Protein AF-A0A2T3NVH3-F1 (afdb_monomer)

Secondary structure (DSSP, 8-state):
---HHHHHHHHHHHHHHHHHHHHHHTT-------S----TTS-HHHHHHHHHHHHT-

Organism: NCBI:txid1342794

Mean predicted aligned error: 7.7 Å

Radius of gyration: 15.33 Å; Cα contacts (8 Å, |Δi|>4): 8; chains: 1; bounding box: 38×24×33 Å

Foldseek 3Di:
DDDPVRVVVVCVVCVVVVVCVVCVVVVHHDDPPPDDDPDPPDDPVVVVVVVVVVVVD

pLDDT: mean 82.73, std 15.14, range [43.53, 96.0]

InterPro domains:
  IPR022541 FicA antitoxin homologue YhfG [PF10832] (2-57)

Structure (mmCIF, N/CA/C/O backbone):
data_AF-A0A2T3NVH3-F1
#
_entry.id   AF-A0A2T3NVH3-F1
#
loop_
_atom_site.group_PDB
_atom_site.id
_atom_site.type_symbol
_atom_site.label_atom_id
_atom_site.label_alt_id
_atom_site.label_comp_id
_atom_site.label_asym_id
_atom_site.label_entity_id
_atom_site.label_seq_id
_atom_site.pdbx_PDB_ins_code
_atom_site.Cartn_x
_atom_site.Cartn_y
_atom_site.Cartn_z
_atom_site.occupancy
_atom_site.B_iso_or_equiv
_atom_site.auth_seq_id
_atom_site.auth_comp_id
_atom_site.auth_asym_id
_atom_site.auth_atom_id
_atom_site.pdbx_PDB_model_num
ATOM 1 N N . MET A 1 1 ? -19.413 3.375 20.502 1.00 84.25 1 MET A N 1
ATOM 2 C CA . MET A 1 1 ? -18.652 3.893 19.339 1.00 84.25 1 MET A CA 1
ATOM 3 C C . MET A 1 1 ? -17.164 3.792 19.643 1.00 84.25 1 MET A C 1
ATOM 5 O O . MET A 1 1 ? -16.799 3.998 20.791 1.00 84.25 1 MET A O 1
ATOM 9 N N . LEU A 1 2 ? -16.328 3.459 18.656 1.00 88.69 2 LEU A N 1
ATOM 10 C CA . LEU A 1 2 ? -14.867 3.444 18.822 1.00 88.69 2 LEU A CA 1
ATOM 11 C C . LEU A 1 2 ? -14.317 4.875 18.837 1.00 88.69 2 LEU A C 1
ATOM 13 O O . LEU A 1 2 ? -14.790 5.722 18.076 1.00 88.69 2 LEU A O 1
ATOM 17 N N . THR A 1 3 ? -13.290 5.119 19.645 1.00 96.00 3 THR A N 1
ATOM 18 C CA . THR A 1 3 ? -12.544 6.383 19.629 1.00 96.00 3 THR A CA 1
ATOM 19 C C . THR A 1 3 ? -11.670 6.485 18.379 1.00 96.00 3 THR A C 1
ATOM 21 O O . THR A 1 3 ? -11.329 5.482 17.747 1.00 96.00 3 THR A O 1
ATOM 24 N N . GLU A 1 4 ? -11.247 7.700 18.030 1.00 95.31 4 GLU A N 1
ATOM 25 C CA . GLU A 1 4 ? -10.334 7.928 16.901 1.00 95.31 4 GLU A CA 1
ATOM 26 C C . GLU A 1 4 ? -9.018 7.146 17.033 1.00 95.31 4 GLU A C 1
ATOM 28 O O . GLU A 1 4 ? -8.503 6.606 16.053 1.00 95.31 4 GLU A O 1
ATOM 33 N N . GLN A 1 5 ? -8.497 7.002 18.254 1.00 95.06 5 GLN A N 1
ATOM 34 C CA . GLN A 1 5 ? -7.301 6.195 18.507 1.00 95.06 5 GLN A CA 1
ATOM 35 C C . GLN A 1 5 ? -7.543 4.710 18.211 1.00 95.06 5 GLN A C 1
ATOM 37 O O . GLN A 1 5 ? -6.725 4.067 17.551 1.00 95.06 5 GLN A O 1
ATOM 42 N N . GLN A 1 6 ? -8.691 4.174 18.635 1.00 94.56 6 GLN A N 1
ATOM 43 C CA . GLN A 1 6 ? -9.053 2.779 18.386 1.00 94.56 6 GLN A CA 1
ATOM 44 C C . GLN A 1 6 ? -9.275 2.507 16.892 1.00 94.56 6 GLN A C 1
ATOM 46 O O . GLN A 1 6 ? -8.841 1.471 16.387 1.00 94.56 6 GLN A O 1
ATOM 51 N N . LYS A 1 7 ? -9.882 3.451 16.159 1.00 94.50 7 LYS A N 1
ATOM 52 C CA . LYS A 1 7 ? -10.026 3.361 14.697 1.00 94.50 7 LYS A CA 1
ATOM 53 C C . LYS A 1 7 ? -8.666 3.304 14.002 1.00 94.50 7 LYS A C 1
ATOM 55 O O . LYS A 1 7 ? -8.443 2.417 13.182 1.00 94.50 7 LYS A O 1
ATOM 60 N N . LYS A 1 8 ? -7.737 4.197 14.364 1.00 93.69 8 LYS A N 1
ATOM 61 C CA . LYS A 1 8 ? -6.380 4.233 13.790 1.00 93.69 8 LYS A CA 1
ATOM 62 C C . LYS A 1 8 ? -5.596 2.956 14.076 1.00 93.69 8 LYS A C 1
ATOM 64 O O . LYS A 1 8 ? -4.955 2.425 13.175 1.00 93.69 8 LYS A O 1
ATOM 69 N N . SER A 1 9 ? -5.660 2.458 15.310 1.00 92.88 9 SER A N 1
ATOM 70 C CA . SER A 1 9 ? -5.006 1.203 15.693 1.00 92.88 9 SER A CA 1
ATOM 71 C C . SER A 1 9 ? -5.537 0.030 14.865 1.00 92.88 9 SER A C 1
ATOM 73 O O . SER A 1 9 ? -4.756 -0.694 14.249 1.00 92.88 9 SER A O 1
ATOM 75 N N . ARG A 1 10 ? -6.866 -0.093 14.755 1.00 91.88 10 ARG A N 1
ATOM 76 C CA . ARG A 1 10 ? -7.503 -1.154 13.969 1.00 91.88 10 ARG A CA 1
ATOM 77 C C . ARG A 1 10 ? -7.180 -1.050 12.477 1.00 91.88 10 ARG A C 1
ATOM 79 O O . ARG A 1 10 ? -6.930 -2.071 11.848 1.00 91.88 10 ARG A O 1
ATOM 86 N N . TYR A 1 11 ? -7.149 0.164 11.923 1.00 93.19 11 TYR A N 1
ATOM 87 C CA . TYR A 1 11 ? -6.732 0.400 10.540 1.00 93.19 11 TYR A CA 1
ATOM 88 C C . TYR A 1 11 ? -5.298 -0.082 10.299 1.00 93.19 11 TYR A C 1
ATOM 90 O O . TYR A 1 11 ? -5.077 -0.900 9.411 1.00 93.19 11 TYR A O 1
ATOM 98 N N . LYS A 1 12 ? -4.341 0.348 11.135 1.00 90.44 12 LYS A N 1
ATOM 99 C CA . LYS A 1 12 ? -2.933 -0.064 11.017 1.00 90.44 12 LYS A CA 1
ATOM 100 C C . LYS A 1 12 ? -2.766 -1.581 11.100 1.00 90.44 12 LYS A C 1
ATOM 102 O O . LYS A 1 12 ? -2.014 -2.147 10.318 1.00 90.44 12 LYS A O 1
ATOM 107 N N . ALA A 1 13 ? -3.505 -2.238 11.994 1.00 89.44 13 ALA A N 1
ATOM 108 C CA . ALA A 1 13 ? -3.451 -3.690 12.146 1.00 89.44 13 ALA A CA 1
ATOM 109 C C . ALA A 1 13 ? -3.923 -4.453 10.892 1.00 89.44 13 ALA A C 1
ATOM 111 O O . ALA A 1 13 ? -3.478 -5.571 10.652 1.00 89.44 13 ALA A O 1
ATOM 112 N N . MET A 1 14 ? -4.821 -3.866 10.092 1.00 92.62 14 MET A N 1
ATOM 113 C CA . MET A 1 14 ? -5.375 -4.501 8.886 1.00 92.62 14 MET A CA 1
ATOM 114 C C . MET A 1 14 ? -4.730 -4.016 7.585 1.00 92.62 14 MET A C 1
ATOM 116 O O . MET A 1 14 ? -4.942 -4.632 6.545 1.00 92.62 14 MET A O 1
ATOM 120 N N . GLN A 1 15 ? -3.952 -2.934 7.621 1.00 92.44 15 GLN A N 1
ATOM 121 C CA . GLN A 1 15 ? -3.446 -2.249 6.432 1.00 92.44 15 GLN A CA 1
ATOM 122 C C . GLN A 1 15 ? -2.677 -3.184 5.490 1.00 92.44 15 GLN A C 1
ATOM 124 O O . GLN A 1 15 ? -3.001 -3.237 4.308 1.00 92.44 15 GLN A O 1
ATOM 129 N N . ALA A 1 16 ? -1.719 -3.959 6.012 1.00 86.69 16 ALA A N 1
ATOM 130 C CA . ALA A 1 16 ? -0.905 -4.868 5.202 1.00 86.69 16 ALA A CA 1
ATOM 131 C C . ALA A 1 16 ? -1.758 -5.941 4.505 1.00 86.69 16 ALA A C 1
ATOM 133 O O . ALA A 1 16 ? -1.646 -6.139 3.300 1.00 86.69 16 ALA A O 1
ATOM 134 N N . ARG A 1 17 ? -2.671 -6.580 5.249 1.00 89.69 17 ARG A N 1
ATOM 135 C CA . ARG A 1 17 ? -3.584 -7.599 4.711 1.00 89.69 17 ARG A CA 1
ATOM 136 C C . ARG A 1 17 ? -4.543 -7.025 3.667 1.00 89.69 17 ARG A C 1
ATOM 138 O O . ARG A 1 17 ? -4.837 -7.679 2.674 1.00 89.69 17 ARG A O 1
ATOM 145 N N . ASN A 1 18 ? -5.066 -5.827 3.905 1.00 94.31 18 ASN A N 1
ATOM 146 C CA . ASN A 1 18 ? -5.990 -5.192 2.969 1.00 94.31 18 ASN A CA 1
ATOM 147 C C . ASN A 1 18 ? -5.271 -4.771 1.687 1.00 94.31 18 ASN A C 1
ATOM 149 O O . ASN A 1 18 ? -5.833 -4.913 0.607 1.00 94.31 18 ASN A O 1
ATOM 153 N N . TYR A 1 19 ? -4.030 -4.294 1.797 1.00 92.19 19 TYR A N 1
ATOM 154 C CA . TYR A 1 19 ? -3.214 -3.944 0.642 1.00 92.19 19 TYR A CA 1
ATOM 155 C C . TYR A 1 19 ? -2.916 -5.168 -0.231 1.00 92.19 19 TYR A C 1
ATOM 157 O O . TYR A 1 19 ? -3.161 -5.127 -1.433 1.00 92.19 19 TYR A O 1
ATOM 165 N N . THR A 1 20 ? -2.486 -6.287 0.361 1.00 90.12 20 THR A N 1
ATOM 166 C CA . THR A 1 20 ? -2.234 -7.517 -0.410 1.00 90.12 20 THR A CA 1
ATOM 167 C C . THR A 1 20 ? -3.500 -8.054 -1.070 1.00 90.12 20 THR A C 1
ATOM 169 O O . THR A 1 20 ? -3.464 -8.421 -2.241 1.00 90.12 20 THR A O 1
ATOM 172 N N . ALA A 1 21 ? -4.633 -8.041 -0.363 1.00 92.56 21 ALA A N 1
ATOM 173 C CA . ALA A 1 21 ? -5.920 -8.416 -0.943 1.00 92.56 21 ALA A CA 1
ATOM 174 C C . ALA A 1 21 ? -6.325 -7.491 -2.107 1.00 92.56 21 ALA A C 1
ATOM 176 O O . ALA A 1 21 ? -6.832 -7.970 -3.116 1.00 92.56 21 ALA A O 1
ATOM 177 N N . SER A 1 22 ? -6.069 -6.181 -1.995 1.00 93.88 22 SER A N 1
ATOM 178 C CA . SER A 1 22 ? -6.324 -5.215 -3.072 1.00 93.88 22 SER A CA 1
ATOM 179 C C . SER A 1 22 ? -5.530 -5.554 -4.334 1.00 93.88 22 SER A C 1
ATOM 181 O O . SER A 1 22 ? -6.098 -5.572 -5.418 1.00 93.88 22 SER A O 1
ATOM 183 N N . LEU A 1 23 ? -4.244 -5.887 -4.195 1.00 93.31 23 LEU A N 1
ATOM 184 C CA . LEU A 1 23 ? -3.397 -6.273 -5.328 1.00 93.31 23 LEU A CA 1
ATOM 185 C C . LEU A 1 23 ? -3.872 -7.570 -5.993 1.00 93.31 23 LEU A C 1
ATOM 187 O O . LEU A 1 23 ? -3.908 -7.658 -7.218 1.00 93.31 23 LEU A O 1
ATOM 191 N N . GLN A 1 24 ? -4.300 -8.554 -5.199 1.00 92.06 24 GLN A N 1
ATOM 192 C CA . GLN A 1 24 ? -4.836 -9.814 -5.722 1.00 92.06 24 GLN A CA 1
ATOM 193 C C . GLN A 1 24 ? -6.103 -9.606 -6.558 1.00 92.06 24 GLN A C 1
ATOM 195 O O . GLN A 1 24 ? -6.272 -10.269 -7.579 1.00 92.06 24 GLN A O 1
ATOM 200 N N . LEU A 1 25 ? -6.973 -8.669 -6.163 1.00 94.56 25 LEU A N 1
ATOM 201 C CA . LEU A 1 25 ? -8.159 -8.306 -6.948 1.00 94.56 25 LEU A CA 1
ATOM 202 C C . LEU A 1 25 ? -7.796 -7.678 -8.300 1.00 94.56 25 LEU A C 1
ATOM 204 O O . LEU A 1 25 ? -8.527 -7.858 -9.269 1.00 94.56 25 LEU A O 1
ATOM 208 N N . GLU A 1 26 ? -6.658 -6.990 -8.377 1.00 94.56 26 GLU A N 1
ATOM 209 C CA . GLU A 1 26 ? -6.095 -6.458 -9.624 1.00 94.56 26 GLU A CA 1
ATOM 210 C C . GLU A 1 26 ? -5.324 -7.521 -10.434 1.00 94.56 26 GLU A C 1
ATOM 212 O O . GLU A 1 26 ? -4.789 -7.228 -11.501 1.00 94.56 26 GLU A O 1
ATOM 217 N N . GLY A 1 27 ? -5.264 -8.769 -9.953 1.00 92.44 27 GLY A N 1
ATOM 218 C CA . GLY A 1 27 ? -4.525 -9.868 -10.579 1.00 92.44 27 GLY A CA 1
ATOM 219 C C . GLY A 1 27 ? -3.023 -9.873 -10.271 1.00 92.44 27 GLY A C 1
ATOM 220 O O . GLY A 1 27 ? -2.299 -10.742 -10.762 1.00 92.44 27 GLY A O 1
ATOM 221 N N . ILE A 1 28 ? -2.543 -8.951 -9.434 1.00 92.12 28 ILE A N 1
ATOM 2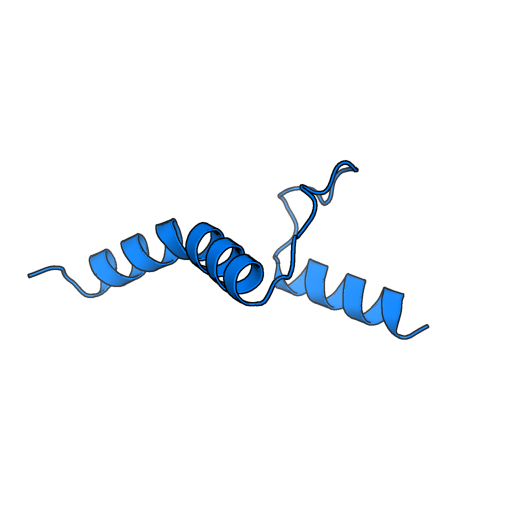22 C CA . ILE A 1 28 ? -1.138 -8.847 -9.036 1.00 92.12 28 ILE A CA 1
ATOM 223 C C . ILE A 1 28 ? -0.884 -9.798 -7.867 1.00 92.12 28 ILE A C 1
ATOM 225 O O . ILE A 1 28 ? -1.370 -9.607 -6.751 1.00 92.1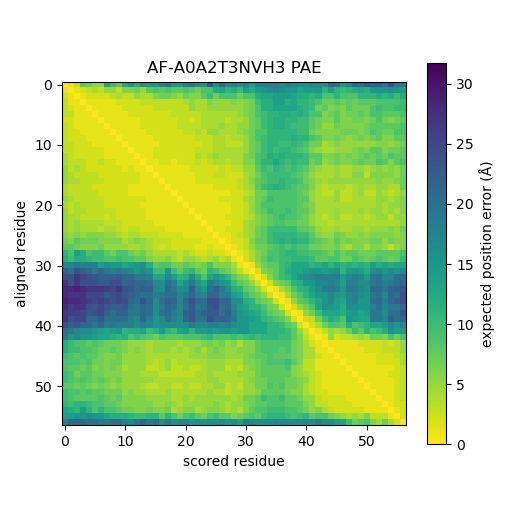2 28 ILE A O 1
ATOM 229 N N . HIS A 1 29 ? -0.074 -10.820 -8.122 1.00 87.50 29 HIS A N 1
ATOM 230 C CA . HIS A 1 29 ? 0.350 -11.777 -7.110 1.00 87.50 29 HIS A CA 1
ATOM 231 C C . HIS A 1 29 ? 1.764 -11.415 -6.670 1.00 87.50 29 HIS A C 1
ATOM 233 O O . HIS A 1 29 ? 2.731 -11.688 -7.377 1.00 87.50 29 HIS A O 1
ATOM 239 N N . LEU A 1 30 ? 1.875 -10.759 -5.513 1.00 79.44 30 LEU A N 1
ATOM 240 C CA . LEU A 1 30 ? 3.167 -10.599 -4.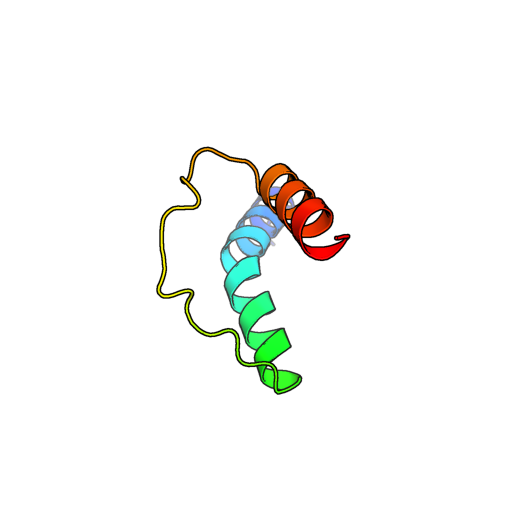855 1.00 79.44 30 LEU A CA 1
ATOM 241 C C . LEU A 1 30 ? 3.622 -11.985 -4.400 1.00 79.44 30 LEU A C 1
ATOM 243 O O . LEU A 1 30 ? 2.949 -12.608 -3.572 1.00 79.44 30 LEU A O 1
ATOM 247 N N . GLU A 1 31 ? 4.735 -12.474 -4.939 1.00 72.38 31 GLU A N 1
ATOM 248 C CA . GLU A 1 31 ? 5.368 -13.649 -4.356 1.00 72.38 31 GLU A CA 1
ATOM 249 C C . GLU A 1 31 ? 5.783 -13.310 -2.918 1.00 72.38 31 GLU A C 1
ATOM 251 O O . GLU A 1 31 ? 6.238 -12.190 -2.658 1.00 72.38 31 GLU A O 1
ATOM 256 N N . PRO A 1 32 ? 5.592 -14.224 -1.951 1.00 61.31 32 PRO A N 1
ATOM 257 C CA . PRO A 1 32 ? 6.168 -14.039 -0.633 1.00 61.31 32 PRO A CA 1
ATOM 258 C C . PRO A 1 32 ? 7.682 -14.022 -0.830 1.00 61.31 32 PRO A C 1
ATOM 260 O O . PRO A 1 32 ? 8.260 -15.077 -1.071 1.00 61.31 32 PRO A O 1
ATOM 263 N N . GLU A 1 33 ? 8.277 -12.824 -0.809 1.00 59.16 33 GLU A N 1
ATOM 264 C CA . GLU A 1 33 ? 9.708 -12.555 -0.988 1.00 59.16 33 GLU A CA 1
ATOM 265 C C . GLU A 1 33 ? 10.529 -13.663 -0.323 1.00 59.16 33 GLU A C 1
ATOM 267 O O . GLU A 1 33 ? 10.735 -13.687 0.893 1.00 59.16 33 GLU A O 1
ATOM 272 N N . THR A 1 34 ? 10.942 -14.638 -1.130 1.00 48.25 34 THR A N 1
ATOM 273 C CA . THR A 1 34 ? 11.720 -15.780 -0.669 1.00 48.25 34 THR A CA 1
ATOM 274 C C . THR A 1 34 ? 13.179 -15.412 -0.807 1.00 48.25 34 THR A C 1
ATOM 276 O O . THR A 1 34 ? 13.925 -16.167 -1.394 1.00 48.25 34 THR A O 1
ATOM 279 N N . ASP A 1 35 ? 13.602 -14.239 -0.336 1.00 43.53 35 ASP A N 1
ATOM 280 C CA . ASP A 1 35 ? 15.024 -13.956 -0.207 1.00 43.53 35 ASP A CA 1
ATOM 281 C C . ASP A 1 35 ? 15.301 -12.737 0.675 1.00 43.53 35 ASP A C 1
ATOM 283 O O . ASP A 1 35 ? 15.032 -11.590 0.344 1.00 43.53 35 ASP A O 1
ATOM 287 N N . LYS A 1 36 ? 15.938 -13.044 1.806 1.00 47.62 36 LYS A N 1
ATOM 288 C CA . LYS A 1 36 ? 16.930 -12.222 2.504 1.00 47.62 36 LYS A CA 1
ATOM 289 C C . LYS A 1 36 ? 16.539 -10.790 2.885 1.00 47.62 36 LYS A C 1
ATOM 291 O O . LYS A 1 36 ? 16.712 -9.834 2.143 1.00 47.62 36 LYS A O 1
ATOM 296 N N . GLN A 1 37 ? 16.320 -10.652 4.193 1.00 51.09 37 GLN A N 1
ATOM 297 C CA . GLN A 1 37 ? 17.095 -9.706 5.006 1.00 51.09 37 GLN A CA 1
ATOM 298 C C . GLN A 1 37 ? 17.113 -8.253 4.501 1.00 51.09 37 GLN A C 1
ATOM 300 O O . GLN A 1 37 ? 18.171 -7.641 4.397 1.00 51.09 37 GLN A O 1
ATOM 305 N N . LEU A 1 38 ? 15.949 -7.641 4.308 1.00 52.97 38 LEU A N 1
ATOM 306 C CA . LEU A 1 38 ? 15.838 -6.230 4.669 1.00 52.97 38 LEU A CA 1
ATOM 307 C C . LEU A 1 38 ? 15.541 -6.208 6.161 1.00 52.97 38 LEU A C 1
ATOM 309 O O . LEU A 1 38 ? 14.411 -6.411 6.602 1.00 52.97 38 LEU A O 1
ATOM 313 N N . SER A 1 39 ? 16.622 -6.112 6.931 1.00 51.31 39 SER A N 1
ATOM 314 C CA . SER A 1 39 ? 16.617 -6.036 8.385 1.00 51.31 39 SER A CA 1
ATOM 315 C C . SER A 1 39 ? 15.468 -5.159 8.881 1.00 51.31 39 SER A C 1
ATOM 317 O O . SER A 1 39 ? 15.252 -4.041 8.409 1.00 51.31 39 SER A O 1
ATOM 319 N N . SER A 1 40 ? 14.748 -5.669 9.879 1.00 55.25 40 SER A N 1
ATOM 320 C CA . SER A 1 40 ? 13.598 -5.038 10.539 1.00 55.25 40 SER A CA 1
ATOM 321 C C . SER A 1 40 ? 13.904 -3.695 11.224 1.00 55.25 40 SER A C 1
ATOM 323 O O . SER A 1 40 ? 13.087 -3.189 11.987 1.00 55.25 40 SER A O 1
ATOM 325 N N . GLU A 1 41 ? 15.092 -3.137 11.006 1.00 61.25 41 GLU A N 1
ATOM 326 C CA . GLU A 1 41 ? 15.607 -1.920 11.627 1.00 61.25 41 GLU A CA 1
ATOM 327 C C . GLU A 1 41 ? 15.486 -0.695 10.712 1.00 61.25 41 GLU A C 1
ATOM 329 O O . GLU A 1 41 ? 15.555 0.443 11.182 1.00 61.25 41 GLU A O 1
ATOM 334 N N . GLN A 1 42 ? 15.280 -0.887 9.405 1.00 66.00 42 GLN A N 1
ATOM 335 C CA . GLN A 1 42 ? 15.087 0.228 8.484 1.00 66.00 42 GLN A CA 1
ATOM 336 C C . GLN A 1 42 ? 13.602 0.580 8.322 1.00 66.00 42 GLN A C 1
ATOM 338 O O . GLN A 1 42 ? 12.757 -0.275 8.081 1.00 66.00 42 GLN A O 1
ATOM 343 N N . SER A 1 43 ? 13.290 1.876 8.419 1.00 80.94 43 SER A N 1
ATOM 344 C CA . SER A 1 43 ? 11.970 2.429 8.085 1.00 80.94 43 SER A CA 1
ATOM 345 C C . SER A 1 43 ? 11.583 2.107 6.636 1.00 80.94 43 SER A C 1
ATOM 347 O O . SER A 1 43 ? 12.419 2.248 5.743 1.00 80.94 43 SER A O 1
ATOM 349 N N . GLU A 1 44 ? 10.306 1.799 6.389 1.00 82.00 44 GLU A N 1
ATOM 350 C CA . GLU A 1 44 ? 9.710 1.588 5.054 1.00 82.00 44 GLU A CA 1
ATOM 351 C C . GLU A 1 44 ? 10.118 2.684 4.052 1.00 82.00 44 GLU A C 1
ATOM 353 O O . GLU A 1 44 ? 10.476 2.412 2.908 1.00 82.00 44 GLU A O 1
ATOM 358 N N . SER A 1 45 ? 10.167 3.941 4.504 1.00 86.00 45 SER A N 1
ATOM 359 C CA . SER A 1 45 ? 10.580 5.075 3.669 1.00 86.00 45 SER A CA 1
ATOM 360 C C . SER A 1 45 ? 12.010 4.965 3.131 1.00 86.00 45 SER A C 1
ATOM 362 O O . SER A 1 45 ? 12.272 5.402 2.010 1.00 86.00 45 SER A O 1
ATOM 364 N N . LYS A 1 46 ? 12.932 4.382 3.906 1.00 87.56 46 LYS A N 1
ATOM 365 C CA . LYS A 1 46 ? 14.317 4.159 3.474 1.00 87.56 46 LYS A CA 1
ATOM 366 C C . LYS A 1 46 ? 14.379 3.048 2.432 1.00 87.56 46 LYS A C 1
ATOM 368 O O . LYS A 1 46 ? 15.010 3.239 1.400 1.00 87.56 46 LYS A O 1
ATOM 373 N N . GLN A 1 47 ? 13.643 1.961 2.652 1.00 86.12 47 GLN A N 1
ATOM 374 C CA . GLN A 1 47 ? 13.568 0.842 1.709 1.00 86.12 47 GLN A CA 1
ATOM 375 C C . GLN A 1 47 ? 13.015 1.296 0.350 1.00 86.12 47 GLN A C 1
ATOM 377 O O . GLN A 1 47 ? 13.590 0.997 -0.694 1.00 86.12 47 GLN A O 1
ATOM 382 N N . ILE A 1 48 ? 11.952 2.109 0.352 1.00 87.75 48 ILE A N 1
ATOM 383 C CA . ILE A 1 48 ? 11.393 2.691 -0.877 1.00 87.75 48 ILE A CA 1
ATOM 384 C C . ILE A 1 48 ? 12.430 3.566 -1.595 1.00 87.75 48 ILE A C 1
ATOM 386 O O . ILE A 1 48 ? 12.517 3.528 -2.822 1.00 87.75 48 ILE A O 1
ATOM 390 N N . ALA A 1 49 ? 13.214 4.364 -0.864 1.00 89.38 49 ALA A N 1
ATOM 391 C CA . ALA A 1 49 ? 14.251 5.205 -1.460 1.00 89.38 49 ALA A CA 1
ATOM 392 C C . ALA A 1 4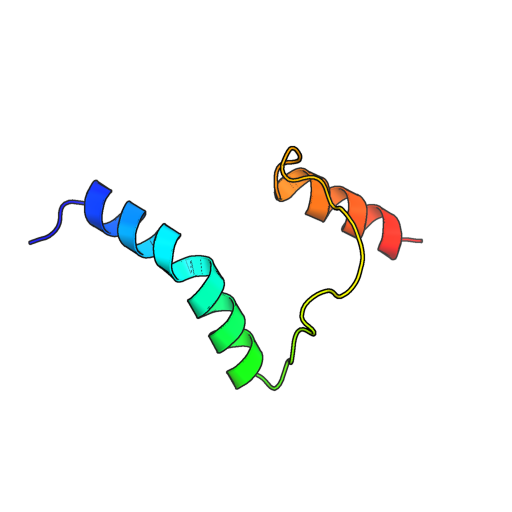9 ? 15.375 4.372 -2.102 1.00 89.38 49 ALA A C 1
ATOM 394 O O . ALA A 1 49 ? 15.788 4.674 -3.221 1.00 89.38 49 ALA A O 1
ATOM 395 N N . GLU A 1 50 ? 15.824 3.305 -1.438 1.00 88.38 50 GLU A N 1
ATOM 396 C CA . GLU A 1 50 ? 16.831 2.382 -1.975 1.00 88.38 50 GLU A CA 1
ATOM 397 C C . GLU A 1 50 ? 16.336 1.671 -3.239 1.00 88.38 50 GLU A C 1
ATOM 399 O O . GLU A 1 50 ? 17.041 1.650 -4.249 1.00 88.38 50 GLU A O 1
ATOM 404 N N . L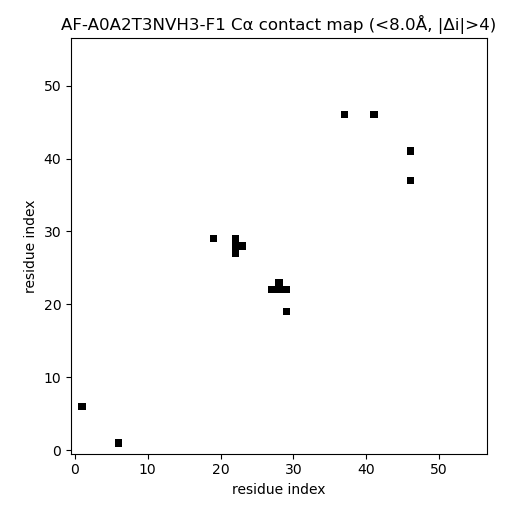EU A 1 51 ? 15.099 1.162 -3.232 1.00 88.38 51 LEU A N 1
ATOM 405 C CA . LEU A 1 51 ? 14.494 0.536 -4.411 1.00 88.38 51 LEU A CA 1
ATOM 406 C C .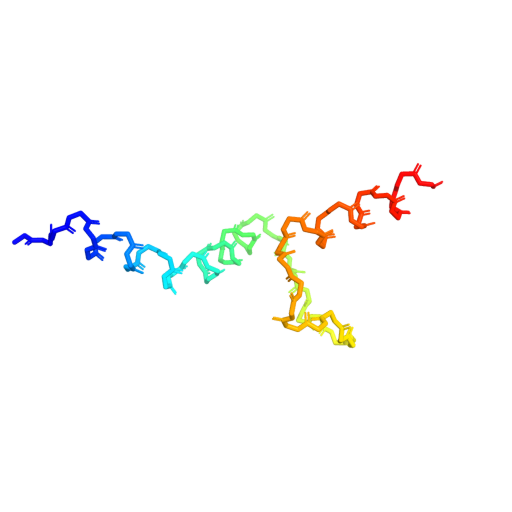 LEU A 1 51 ? 14.367 1.529 -5.572 1.00 88.38 51 LEU A C 1
ATOM 408 O O . LEU A 1 51 ? 14.733 1.199 -6.699 1.00 88.38 51 LEU A O 1
ATOM 412 N N . LYS A 1 52 ? 13.929 2.768 -5.309 1.00 92.06 52 LYS A N 1
ATOM 413 C CA . LYS A 1 52 ? 13.872 3.826 -6.332 1.00 92.06 52 LYS A CA 1
ATOM 414 C C . LYS A 1 52 ? 15.240 4.097 -6.955 1.00 92.06 52 LYS A C 1
ATOM 416 O O . LYS A 1 52 ? 15.327 4.207 -8.171 1.00 92.06 52 LYS A O 1
ATOM 421 N N . LEU A 1 53 ? 16.298 4.184 -6.146 1.00 91.75 53 LEU A N 1
ATOM 422 C CA . LEU A 1 53 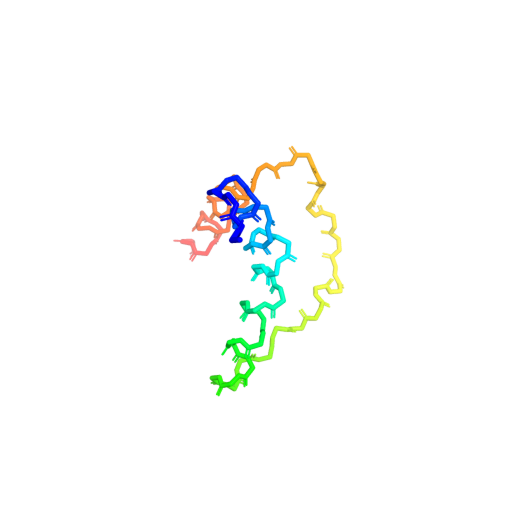? 17.664 4.368 -6.649 1.00 91.75 53 LEU A CA 1
ATOM 423 C C . LEU A 1 53 ? 18.139 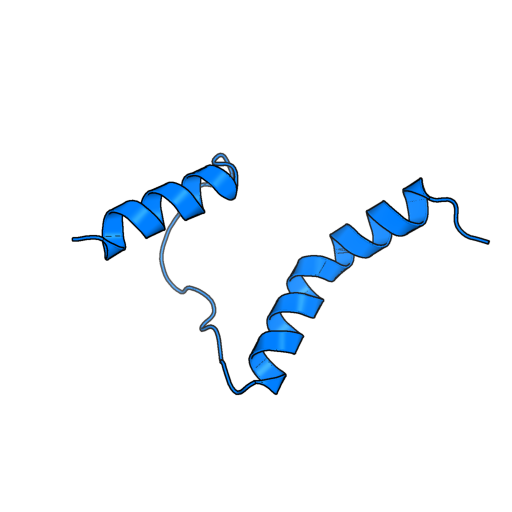3.165 -7.472 1.00 91.75 53 LEU A C 1
ATOM 425 O O . LEU A 1 53 ? 18.788 3.352 -8.498 1.00 91.75 53 LEU A O 1
ATOM 429 N N . ARG A 1 54 ? 17.813 1.943 -7.036 1.00 90.69 54 ARG A N 1
ATOM 430 C CA . ARG A 1 54 ? 18.211 0.703 -7.713 1.00 90.69 54 ARG A CA 1
ATOM 431 C C . ARG A 1 54 ? 17.595 0.576 -9.105 1.00 90.69 54 ARG A C 1
ATOM 433 O O . ARG A 1 54 ? 18.311 0.202 -10.024 1.00 90.69 5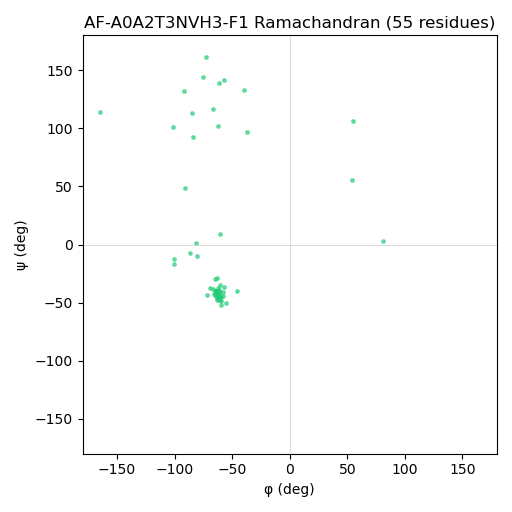4 ARG A O 1
ATOM 440 N N . TYR A 1 55 ? 16.307 0.882 -9.249 1.00 91.62 55 TYR A N 1
ATOM 441 C CA . TYR A 1 55 ? 15.575 0.764 -10.518 1.00 91.62 55 TYR A CA 1
ATOM 442 C C . TYR A 1 55 ? 15.682 1.999 -11.428 1.00 91.62 55 TYR A C 1
ATOM 444 O O . TYR A 1 55 ? 15.203 1.960 -12.555 1.00 91.62 55 TYR A O 1
ATOM 452 N N . ALA A 1 56 ? 16.273 3.102 -10.956 1.00 87.88 56 ALA A N 1
ATOM 453 C CA . ALA A 1 56 ? 16.535 4.285 -11.783 1.00 87.88 56 ALA A CA 1
ATOM 454 C C . ALA A 1 56 ? 17.800 4.161 -12.656 1.00 87.88 56 ALA A C 1
ATOM 456 O O . ALA A 1 56 ? 18.045 5.034 -13.489 1.00 87.88 56 ALA A O 1
ATOM 457 N N . ARG A 1 57 ? 18.615 3.124 -12.431 1.00 64.62 57 ARG A N 1
ATOM 458 C CA . ARG A 1 57 ? 19.742 2.740 -13.290 1.00 64.62 57 ARG A CA 1
ATOM 459 C C . ARG A 1 57 ? 19.282 1.766 -14.359 1.00 64.62 57 ARG A C 1
ATOM 461 O O . ARG A 1 57 ? 19.825 1.878 -15.476 1.00 64.62 57 ARG A O 1
#

Solvent-accessible surface area (backbone atoms only — not comparable to full-atom values): 3710 Å² total; per-residue (Å²): 134,81,51,73,67,56,50,52,53,54,47,62,74,41,45,66,62,52,50,54,52,52,36,46,76,74,69,46,76,81,72,81,80,87,69,78,84,79,58,94,82,65,56,70,73,55,56,54,51,52,52,52,60,62,74,72,109

Sequence (57 aa):
MLTEQQKKSRYKAMQARNYTASLQLEGIHLEPETDKQLSSEQSESKQIAELKLRYAR